Protein AF-A0A059LBG5-F1 (afdb_monomer_lite)

Sequence (120 aa):
SDSEGGEPEGQTVDLAFRAPLKPGRYTLALHCIPDCWVGCDRSVALRLRVVEPSQALLAGRAERAAKLAAERMAEAQRERLAMAGEGSEGEEEGEEERDYDSDEVGTEESESEGEKDKDE

pLDDT: mean 76.81, std 19.23, range [37.34, 97.38]

Secondary structure (DSSP, 8-state):
-----PPPPPPP-----PPPSS-EEEEEEEEE--SSSTT--EEEEEEEEEPPPPHHHHHHHHHHHHHHHHHHHHHHHHHHHHHHTT----------------------------------

Foldseek 3Di:
DDPPPDDPDDDDDDDDDDDDPDFDKDKDKDWDDDPPDPPPIDIDIDIDGGDDQDPVRVVVVVVVVVVVVVVVVVVVVVVVVVVVVVDPDDDDDDDDDDDPPPDDDDPPDDPDDDDDDDDD

Structure (mmCIF, N/CA/C/O backbone):
data_AF-A0A059LBG5-F1
#
_entry.id   AF-A0A059LBG5-F1
#
loop_
_atom_site.group_PDB
_atom_site.id
_atom_site.type_symbol
_atom_site.label_atom_id
_atom_site.label_alt_id
_atom_site.label_comp_id
_atom_site.label_asym_id
_atom_site.label_entity_id
_atom_site.label_seq_id
_atom_site.pdbx_PDB_ins_code
_atom_site.Cartn_x
_atom_site.Cartn_y
_atom_site.Cartn_z
_atom_site.occupancy
_atom_site.B_iso_or_equiv
_atom_site.auth_seq_id
_atom_site.auth_comp_id
_atom_site.auth_asym_id
_atom_site.auth_atom_id
_atom_site.pdbx_PDB_model_num
ATOM 1 N N . SER A 1 1 ? 20.910 -38.812 -17.291 1.00 46.19 1 SER A N 1
ATOM 2 C CA . SER A 1 1 ? 19.803 -38.060 -17.903 1.00 46.19 1 SER A CA 1
ATOM 3 C C . SER A 1 1 ? 19.178 -37.234 -16.808 1.00 46.19 1 SER A C 1
ATOM 5 O O . SER A 1 1 ? 18.197 -37.659 -16.216 1.00 46.19 1 SER A O 1
ATOM 7 N N . ASP A 1 2 ? 19.829 -36.126 -16.470 1.00 45.34 2 ASP A N 1
ATOM 8 C CA . ASP A 1 2 ? 19.426 -35.257 -15.368 1.00 45.34 2 ASP A CA 1
ATOM 9 C C . ASP A 1 2 ? 18.340 -34.308 -15.863 1.00 45.34 2 ASP A C 1
ATOM 11 O O . ASP A 1 2 ? 18.604 -33.288 -16.497 1.00 45.34 2 ASP A O 1
ATOM 15 N N . SER A 1 3 ? 17.093 -34.710 -15.647 1.00 60.81 3 SER A N 1
ATOM 16 C CA . SER A 1 3 ? 15.927 -33.854 -15.809 1.00 60.81 3 SER A CA 1
ATOM 17 C C . SER A 1 3 ? 15.540 -33.294 -14.443 1.00 60.81 3 SER A C 1
ATOM 19 O O . SER A 1 3 ? 14.637 -33.817 -13.797 1.00 60.81 3 SER A O 1
ATOM 21 N N . GLU A 1 4 ? 16.211 -32.232 -14.009 1.00 55.16 4 GLU A N 1
ATOM 22 C CA . GLU A 1 4 ? 15.753 -31.404 -12.887 1.00 55.16 4 GLU A CA 1
ATOM 23 C C . GLU A 1 4 ? 15.525 -29.975 -13.386 1.00 55.16 4 GLU A C 1
ATOM 25 O O . GLU A 1 4 ? 16.257 -29.038 -13.089 1.00 55.16 4 GLU A O 1
ATOM 30 N N . GLY A 1 5 ? 14.497 -29.828 -14.225 1.00 52.78 5 GLY A N 1
ATOM 31 C CA . GLY A 1 5 ? 13.930 -28.539 -14.613 1.00 52.78 5 GLY A CA 1
ATOM 32 C C . GLY A 1 5 ? 12.844 -28.121 -13.628 1.00 52.78 5 GLY A C 1
ATOM 33 O O . GLY A 1 5 ? 11.677 -28.063 -14.004 1.00 52.78 5 GLY A O 1
ATOM 34 N N . GLY A 1 6 ? 13.208 -27.900 -12.364 1.00 60.22 6 GLY A N 1
ATOM 35 C CA . GLY A 1 6 ? 12.329 -27.207 -11.424 1.00 60.22 6 GLY A CA 1
ATOM 36 C C . GLY A 1 6 ? 12.345 -25.717 -11.749 1.00 60.22 6 GLY A C 1
ATOM 37 O O . GLY A 1 6 ? 13.419 -25.116 -11.784 1.00 60.22 6 GLY A O 1
ATOM 38 N N . GLU A 1 7 ? 11.187 -25.119 -12.032 1.00 67.44 7 GLU A N 1
ATOM 39 C CA . GLU A 1 7 ? 11.089 -23.661 -12.135 1.00 67.44 7 GLU A CA 1
ATOM 40 C C . GLU A 1 7 ? 11.551 -23.049 -10.803 1.00 67.44 7 GLU A C 1
ATOM 42 O O . GLU A 1 7 ? 11.103 -23.505 -9.748 1.00 67.44 7 GLU A O 1
ATOM 47 N N . PRO A 1 8 ? 12.467 -22.063 -10.810 1.00 65.69 8 PRO A N 1
ATOM 48 C CA . PRO A 1 8 ? 12.912 -21.443 -9.573 1.00 65.69 8 PRO A CA 1
ATOM 49 C C . PRO A 1 8 ? 11.709 -20.806 -8.875 1.00 65.69 8 PRO A C 1
ATOM 51 O O . PRO A 1 8 ? 10.994 -19.996 -9.471 1.00 65.69 8 PRO A O 1
ATOM 54 N N . GLU A 1 9 ? 11.486 -21.177 -7.613 1.00 75.69 9 GLU A N 1
ATOM 55 C CA . GLU A 1 9 ? 10.478 -20.543 -6.768 1.00 75.69 9 GLU A CA 1
ATOM 56 C C . GLU A 1 9 ? 10.755 -19.033 -6.720 1.00 75.69 9 GLU A C 1
ATOM 58 O O . GLU A 1 9 ? 11.865 -18.588 -6.418 1.00 75.69 9 GLU A O 1
ATOM 63 N N . GLY A 1 10 ? 9.761 -18.231 -7.100 1.00 82.44 10 GLY A N 1
ATOM 64 C CA . GLY A 1 10 ? 9.896 -16.778 -7.122 1.00 82.44 10 GLY A CA 1
ATOM 65 C C . GLY A 1 10 ? 10.121 -16.200 -5.722 1.00 82.44 10 GLY A C 1
ATOM 66 O O . GLY A 1 10 ? 9.659 -16.746 -4.722 1.00 82.44 10 GLY A O 1
ATOM 67 N N . GLN A 1 11 ? 10.799 -15.054 -5.650 1.00 89.06 11 GLN A N 1
ATOM 68 C CA . GLN A 1 11 ? 10.944 -14.297 -4.407 1.00 89.06 11 GLN A CA 1
ATOM 69 C C . GLN A 1 11 ? 9.716 -13.405 -4.174 1.00 89.06 11 GLN A C 1
ATOM 71 O O . GLN A 1 11 ? 9.330 -12.630 -5.051 1.00 89.06 11 GLN A O 1
ATOM 76 N N . THR A 1 12 ? 9.138 -13.472 -2.974 1.00 92.06 12 THR A N 1
ATOM 77 C CA . THR A 1 12 ? 8.024 -12.606 -2.555 1.00 92.06 12 THR A CA 1
ATOM 78 C C . THR A 1 12 ? 8.544 -11.373 -1.821 1.00 92.06 12 THR A C 1
ATOM 80 O O . THR A 1 12 ? 9.448 -11.473 -0.991 1.00 92.06 12 THR A O 1
ATOM 83 N N . VAL A 1 13 ? 7.955 -10.209 -2.108 1.00 91.62 13 VAL A N 1
ATOM 84 C CA . VAL A 1 13 ? 8.241 -8.940 -1.425 1.00 91.62 13 VAL A CA 1
ATOM 85 C C . VAL A 1 13 ? 6.929 -8.319 -0.960 1.00 91.62 13 VAL A C 1
ATOM 87 O O . VAL A 1 13 ? 6.062 -8.019 -1.781 1.00 91.62 13 VAL A O 1
ATOM 90 N N . ASP A 1 14 ? 6.805 -8.092 0.346 1.00 94.88 14 ASP A N 1
ATOM 91 C CA . ASP A 1 14 ? 5.624 -7.477 0.952 1.00 94.88 14 ASP A CA 1
ATOM 92 C C . ASP A 1 14 ? 5.825 -5.970 1.151 1.00 94.88 14 ASP A C 1
ATOM 94 O O . ASP A 1 14 ? 6.819 -5.520 1.722 1.00 94.88 14 ASP A O 1
ATOM 98 N N . LEU A 1 15 ? 4.853 -5.176 0.694 1.00 93.69 15 LEU A N 1
ATOM 99 C CA . LEU A 1 15 ? 4.861 -3.716 0.789 1.00 93.69 15 LEU A CA 1
ATOM 100 C C . LEU A 1 15 ? 3.559 -3.230 1.428 1.00 93.69 15 LEU A C 1
ATOM 102 O O . LEU A 1 15 ? 2.465 -3.600 1.002 1.00 93.69 15 LEU A O 1
ATOM 106 N N . ALA A 1 16 ? 3.674 -2.350 2.421 1.00 94.94 16 ALA A N 1
ATOM 107 C CA . ALA A 1 16 ? 2.538 -1.719 3.082 1.00 94.94 16 ALA A CA 1
ATOM 108 C C . ALA A 1 16 ? 2.619 -0.196 2.946 1.00 94.94 16 ALA A C 1
ATOM 110 O O . ALA A 1 16 ? 3.682 0.403 3.088 1.00 94.94 16 ALA A O 1
ATOM 111 N N . PHE A 1 17 ? 1.477 0.442 2.696 1.00 94.56 17 PHE A N 1
ATOM 112 C CA . PHE A 1 17 ? 1.356 1.896 2.633 1.00 94.56 17 PHE A CA 1
ATOM 113 C C . PHE A 1 17 ? 0.007 2.342 3.196 1.00 94.56 17 PHE A C 1
ATOM 115 O O . PHE A 1 17 ? -0.952 1.568 3.275 1.00 94.56 17 PHE A O 1
ATOM 122 N N . ARG A 1 18 ? -0.084 3.613 3.591 1.00 93.25 18 ARG A N 1
ATOM 123 C CA . ARG A 1 18 ? -1.338 4.198 4.066 1.00 93.25 18 ARG A CA 1
ATOM 124 C C . ARG A 1 18 ? -2.219 4.572 2.876 1.00 93.25 18 ARG A C 1
ATOM 126 O O . ARG A 1 18 ? -1.813 5.356 2.024 1.00 93.25 18 ARG A O 1
ATOM 133 N N . ALA A 1 19 ? -3.437 4.042 2.844 1.00 92.50 19 ALA A N 1
ATOM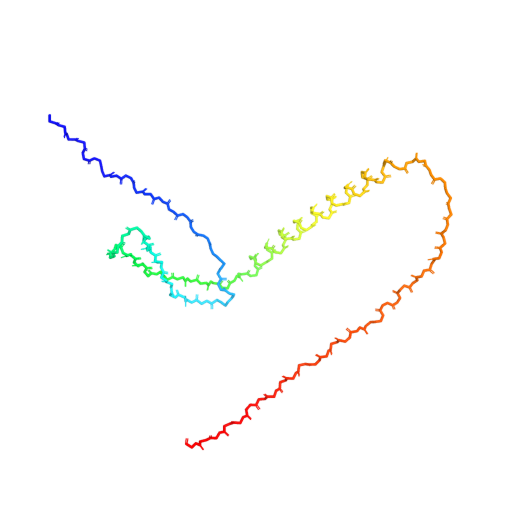 134 C CA . ALA A 1 19 ? -4.414 4.409 1.825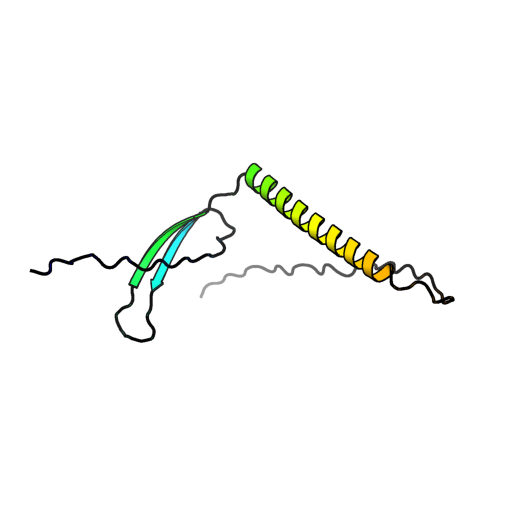 1.00 92.50 19 ALA A CA 1
ATOM 135 C C . ALA A 1 19 ? -4.821 5.899 1.931 1.00 92.50 19 ALA A C 1
ATOM 137 O O . ALA A 1 19 ? -4.850 6.443 3.042 1.00 92.50 19 ALA A O 1
ATOM 138 N N . PRO A 1 20 ? -5.181 6.551 0.807 1.00 93.19 20 PRO A N 1
ATOM 139 C CA . PRO A 1 20 ? -5.769 7.889 0.813 1.00 93.19 20 PRO A CA 1
ATOM 140 C C . PRO A 1 20 ? -7.010 7.984 1.712 1.00 93.19 20 PRO A C 1
ATOM 142 O O . PRO A 1 20 ? -7.769 7.024 1.834 1.00 93.19 20 PRO A O 1
ATOM 145 N N . LEU A 1 21 ? -7.238 9.159 2.309 1.00 88.88 21 LEU A N 1
ATOM 146 C CA . LEU A 1 21 ? -8.393 9.391 3.191 1.00 88.88 21 LEU A CA 1
ATOM 147 C C . LEU A 1 21 ? -9.723 9.404 2.431 1.00 88.88 21 LEU A C 1
ATOM 149 O O . LEU A 1 21 ? -10.751 8.997 2.967 1.00 88.88 21 LEU A O 1
ATOM 153 N N . LYS A 1 22 ? -9.705 9.881 1.184 1.00 94.06 22 LYS A N 1
ATOM 154 C CA . LYS A 1 22 ? -10.903 9.968 0.355 1.00 94.06 22 LYS A CA 1
ATOM 155 C C . LYS A 1 22 ? -11.251 8.575 -0.199 1.00 94.06 22 LYS A C 1
ATOM 157 O O . LYS A 1 22 ? -10.379 7.917 -0.766 1.00 94.06 22 LYS A O 1
ATOM 162 N N . PRO A 1 23 ? -12.503 8.106 -0.071 1.00 95.44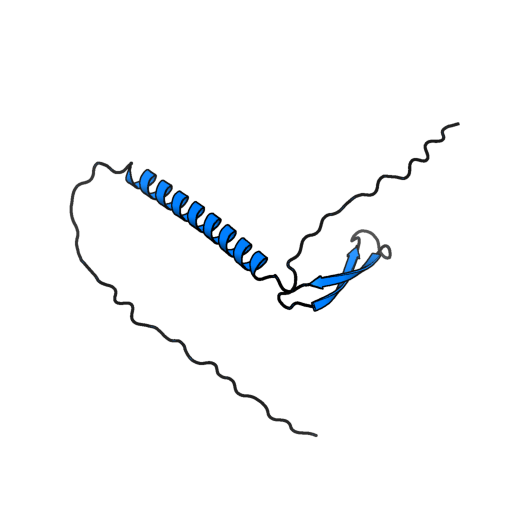 23 PRO A N 1
ATOM 163 C CA . PRO A 1 23 ? -12.932 6.882 -0.732 1.00 95.44 23 PRO A CA 1
ATOM 164 C C . PRO A 1 23 ? -12.966 7.087 -2.252 1.00 95.44 23 PRO A C 1
ATOM 166 O O . PRO A 1 23 ? -13.314 8.159 -2.749 1.00 95.44 23 PRO A O 1
ATOM 169 N N . GLY A 1 24 ? -12.600 6.054 -3.010 1.00 96.62 24 GLY A N 1
ATOM 170 C CA . GLY A 1 24 ? -12.492 6.166 -4.460 1.00 96.62 24 GLY A CA 1
ATOM 171 C C . GLY A 1 24 ? -11.747 5.020 -5.132 1.00 96.62 24 GLY A C 1
ATOM 172 O O . GLY A 1 24 ? -11.277 4.076 -4.495 1.00 96.62 24 GLY A O 1
ATOM 173 N N . ARG A 1 25 ? -11.655 5.100 -6.462 1.00 97.38 25 ARG A N 1
ATOM 174 C CA . ARG A 1 25 ? -10.817 4.217 -7.280 1.00 97.38 25 ARG A CA 1
ATOM 175 C C . ARG A 1 25 ? -9.557 4.975 -7.671 1.00 97.38 25 ARG A C 1
ATOM 177 O O . ARG A 1 25 ? -9.651 6.067 -8.220 1.00 97.38 25 ARG A O 1
ATOM 184 N N . TYR A 1 26 ? -8.411 4.369 -7.413 1.00 97.25 26 TYR A N 1
ATOM 185 C CA . TYR A 1 26 ? -7.095 4.929 -7.670 1.00 97.25 26 TYR A CA 1
ATOM 186 C C . TYR A 1 26 ? -6.329 4.001 -8.605 1.00 97.25 26 TYR A C 1
ATOM 188 O O . TYR A 1 26 ? -6.367 2.778 -8.451 1.00 97.25 26 TYR A O 1
ATOM 196 N N . THR A 1 27 ? -5.629 4.588 -9.568 1.00 96.69 27 THR A N 1
ATOM 197 C CA . THR A 1 27 ? -4.683 3.868 -10.419 1.00 96.69 27 THR A CA 1
ATOM 198 C C . THR A 1 27 ? -3.291 4.116 -9.864 1.00 96.69 27 THR A C 1
ATOM 200 O O . THR A 1 27 ? -2.861 5.262 -9.775 1.00 96.69 27 THR A O 1
ATOM 203 N N . LEU A 1 28 ? -2.618 3.046 -9.459 1.00 96.81 28 LEU A N 1
ATOM 204 C CA . LEU A 1 28 ? -1.247 3.059 -8.963 1.00 96.81 28 LEU A CA 1
ATOM 205 C C . LEU A 1 28 ? -0.348 2.321 -9.958 1.00 96.81 28 LEU A C 1
ATOM 207 O O . LEU A 1 28 ? -0.828 1.522 -10.763 1.00 96.81 28 LEU A O 1
ATOM 211 N N . ALA A 1 29 ? 0.955 2.559 -9.879 1.00 96.94 29 ALA A N 1
ATOM 212 C CA . ALA A 1 29 ? 1.956 1.790 -10.602 1.00 96.94 29 ALA A CA 1
ATOM 213 C C . ALA A 1 29 ? 3.055 1.357 -9.628 1.00 96.94 29 ALA A C 1
ATOM 215 O O . ALA A 1 29 ? 3.574 2.177 -8.871 1.00 96.94 29 ALA A O 1
ATOM 216 N N . LEU A 1 30 ? 3.387 0.067 -9.633 1.00 96.00 30 LEU A N 1
ATOM 217 C CA . LEU A 1 30 ? 4.566 -0.464 -8.959 1.00 96.00 30 LEU A CA 1
ATOM 218 C C . LEU A 1 30 ? 5.725 -0.442 -9.953 1.00 96.00 30 LEU A C 1
ATOM 220 O O . LEU A 1 30 ? 5.608 -1.019 -11.033 1.00 96.00 30 LEU A O 1
ATOM 224 N N . HIS A 1 31 ? 6.826 0.208 -9.585 1.00 96.56 31 HIS A N 1
ATOM 225 C CA . HIS A 1 31 ? 8.048 0.250 -10.382 1.00 96.56 31 HIS A CA 1
ATOM 226 C C . HIS A 1 31 ? 9.146 -0.550 -9.681 1.00 96.56 31 HIS A C 1
ATOM 228 O O . HIS A 1 31 ? 9.485 -0.266 -8.534 1.00 96.56 31 HIS A O 1
ATOM 234 N N . CYS A 1 32 ? 9.703 -1.536 -10.376 1.00 95.06 32 CYS A N 1
ATOM 235 C CA . CYS A 1 32 ? 10.890 -2.269 -9.956 1.00 95.06 32 CYS A CA 1
ATOM 236 C C . CYS A 1 32 ? 12.052 -1.787 -10.824 1.00 95.06 32 CYS A C 1
ATOM 238 O O . CYS A 1 32 ? 12.105 -2.114 -12.010 1.00 95.06 32 CYS A O 1
ATOM 240 N N . ILE A 1 33 ? 12.929 -0.974 -10.237 1.00 96.25 33 ILE A N 1
ATOM 241 C CA . ILE A 1 33 ? 14.036 -0.304 -10.926 1.00 96.25 33 ILE A CA 1
ATOM 242 C C . ILE A 1 33 ? 15.336 -0.767 -10.256 1.00 96.25 33 ILE A C 1
ATOM 244 O O . ILE A 1 33 ? 15.598 -0.348 -9.126 1.00 96.25 33 ILE A O 1
ATOM 248 N N . PRO A 1 34 ? 16.112 -1.671 -10.878 1.00 95.12 34 PRO A N 1
ATOM 249 C CA . PRO A 1 34 ? 17.416 -2.059 -10.357 1.00 95.12 34 PRO A CA 1
ATOM 250 C C . PRO A 1 34 ? 18.421 -0.912 -10.517 1.00 95.12 34 PRO A C 1
ATOM 252 O O . PRO A 1 34 ? 18.454 -0.229 -11.537 1.00 95.12 34 PRO A O 1
ATOM 255 N N . ASP A 1 35 ? 19.281 -0.723 -9.523 1.00 96.81 35 ASP A N 1
ATOM 256 C CA . ASP A 1 35 ? 20.353 0.280 -9.531 1.00 96.81 35 ASP A CA 1
ATOM 257 C C . ASP A 1 35 ? 21.624 -0.202 -10.257 1.00 96.81 35 ASP A C 1
ATOM 259 O O . ASP A 1 35 ? 22.467 0.601 -10.656 1.00 96.81 35 ASP A O 1
ATOM 263 N N . CYS A 1 36 ? 21.757 -1.514 -10.459 1.00 95.31 36 CYS A N 1
ATOM 264 C CA . CYS A 1 36 ? 22.960 -2.154 -10.986 1.00 95.31 36 CYS A CA 1
ATOM 265 C C . CYS A 1 36 ? 22.952 -2.408 -12.503 1.00 95.31 36 CYS A C 1
ATOM 267 O O . CYS A 1 36 ? 23.991 -2.772 -13.058 1.00 95.31 36 CYS A O 1
ATOM 269 N N . TRP A 1 37 ? 21.812 -2.243 -13.188 1.00 95.00 37 TRP A N 1
ATOM 270 C CA . TRP A 1 37 ? 21.697 -2.532 -14.620 1.00 95.00 37 TRP A CA 1
ATOM 271 C C . TRP A 1 37 ? 20.641 -1.678 -15.321 1.00 95.00 37 TRP A C 1
ATOM 273 O O . TRP A 1 37 ? 19.483 -1.634 -14.917 1.00 95.00 37 TRP A O 1
ATOM 283 N N . VAL A 1 38 ? 21.021 -1.058 -16.438 1.00 94.75 38 VAL A N 1
ATOM 284 C CA . VAL A 1 38 ? 20.125 -0.205 -17.230 1.00 94.75 38 VAL A CA 1
ATOM 285 C C . VAL A 1 38 ? 19.226 -1.049 -18.139 1.00 94.75 38 VAL A C 1
ATOM 287 O O . VA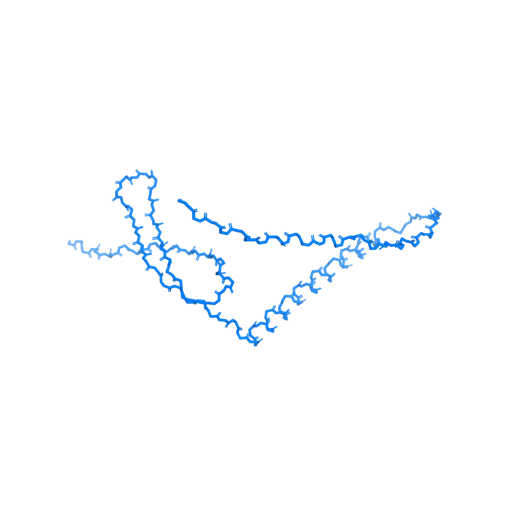L A 1 38 ? 19.704 -1.931 -18.851 1.00 94.75 38 VAL A O 1
ATOM 290 N N . GLY A 1 39 ? 17.926 -0.741 -18.169 1.00 94.50 39 GLY A N 1
ATOM 291 C CA . GLY A 1 39 ? 16.966 -1.327 -19.118 1.00 94.50 39 GLY A CA 1
ATOM 292 C C . GLY A 1 39 ? 16.249 -2.592 -18.634 1.00 94.50 39 GLY A C 1
ATOM 293 O O . GLY A 1 39 ? 15.498 -3.194 -19.399 1.00 94.50 39 GLY A O 1
ATOM 294 N N . CYS A 1 40 ? 16.443 -2.980 -17.373 1.00 94.50 40 CYS A N 1
ATOM 295 C CA . CYS A 1 40 ? 15.727 -4.092 -16.738 1.00 94.50 40 CYS A CA 1
ATOM 296 C C . CYS A 1 40 ? 14.485 -3.643 -15.946 1.00 94.50 40 CYS A C 1
ATOM 298 O O . CYS A 1 40 ? 13.905 -4.446 -15.211 1.00 94.50 40 CYS A O 1
ATOM 300 N N . ASP A 1 41 ? 14.067 -2.385 -16.096 1.00 96.06 41 ASP A N 1
ATOM 301 C CA . ASP A 1 41 ? 12.949 -1.802 -15.358 1.00 96.06 41 ASP A CA 1
ATOM 302 C C . ASP A 1 41 ? 11.634 -2.524 -15.661 1.00 96.06 41 ASP A C 1
ATOM 304 O O . ASP A 1 41 ? 11.295 -2.832 -16.811 1.00 96.06 41 ASP A O 1
ATOM 308 N N . ARG A 1 42 ? 10.842 -2.756 -14.615 1.00 94.88 42 ARG A N 1
ATOM 309 C CA . ARG A 1 42 ? 9.486 -3.296 -14.733 1.00 94.88 42 ARG A CA 1
ATOM 310 C C . ARG A 1 42 ? 8.490 -2.339 -14.107 1.00 94.88 42 ARG A C 1
ATOM 312 O O . ARG A 1 42 ? 8.733 -1.781 -13.041 1.00 94.88 42 ARG A O 1
ATOM 319 N N . SER A 1 43 ? 7.346 -2.178 -14.765 1.00 96.56 43 SER A N 1
ATOM 320 C CA . SER A 1 43 ? 6.217 -1.420 -14.236 1.00 96.56 43 SER A CA 1
ATOM 321 C C . SER A 1 43 ? 4.948 -2.257 -14.305 1.00 96.56 43 SER A C 1
ATOM 323 O O . SER A 1 43 ? 4.656 -2.870 -15.333 1.00 96.56 43 SER A O 1
ATOM 325 N N . VAL A 1 44 ? 4.202 -2.288 -13.203 1.00 95.44 44 VAL A N 1
ATOM 326 C CA . VAL A 1 44 ? 2.938 -3.014 -13.081 1.00 95.44 44 VAL A CA 1
ATOM 327 C C . VAL A 1 44 ? 1.854 -2.040 -12.643 1.00 95.44 44 VAL A C 1
ATOM 329 O O . VAL A 1 44 ? 1.929 -1.457 -11.563 1.00 95.44 44 VAL A O 1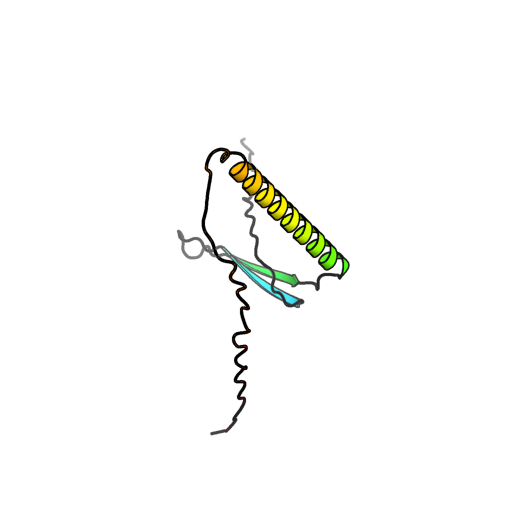
ATOM 332 N N . ALA A 1 45 ? 0.829 -1.870 -13.478 1.00 96.38 45 ALA A N 1
ATOM 333 C CA . ALA A 1 45 ? -0.328 -1.049 -13.145 1.00 96.38 45 ALA A CA 1
ATOM 334 C C . ALA A 1 45 ? -1.266 -1.792 -12.181 1.00 96.38 45 ALA A C 1
ATOM 336 O O . ALA A 1 45 ? -1.648 -2.938 -12.417 1.00 96.38 45 ALA A O 1
ATOM 337 N N . LEU A 1 46 ? -1.684 -1.112 -11.116 1.00 95.44 46 LEU A N 1
ATOM 338 C CA . LEU A 1 46 ? -2.537 -1.635 -10.054 1.00 95.44 46 LEU A CA 1
ATOM 339 C C . LEU A 1 46 ? -3.781 -0.752 -9.910 1.00 95.44 46 LEU A C 1
ATOM 341 O O . LEU A 1 46 ? -3.706 0.475 -9.958 1.00 95.44 46 LEU A O 1
ATOM 345 N N . ARG A 1 47 ? -4.949 -1.367 -9.705 1.00 96.56 47 ARG A N 1
ATOM 346 C CA . ARG A 1 47 ? -6.197 -0.645 -9.410 1.00 96.56 47 ARG A CA 1
ATOM 347 C C . ARG A 1 47 ? -6.548 -0.819 -7.940 1.00 96.56 47 ARG A C 1
ATOM 349 O O . ARG A 1 47 ? -6.926 -1.907 -7.519 1.00 96.56 47 ARG A O 1
ATOM 356 N N . LEU A 1 48 ? -6.463 0.264 -7.177 1.00 95.94 48 LEU A N 1
ATOM 357 C CA . LEU A 1 48 ? -6.827 0.303 -5.767 1.00 95.94 48 LEU A CA 1
ATOM 358 C C . LEU A 1 48 ? -8.256 0.831 -5.609 1.00 95.94 48 LEU A C 1
ATOM 360 O O . LEU A 1 48 ? -8.602 1.889 -6.131 1.00 95.94 48 LEU A O 1
ATOM 364 N N . ARG A 1 49 ? -9.089 0.121 -4.848 1.00 96.50 49 ARG A N 1
ATOM 365 C CA . ARG A 1 49 ? -10.412 0.600 -4.435 1.00 96.50 49 ARG A CA 1
ATOM 366 C C . ARG A 1 49 ? -10.392 0.899 -2.941 1.00 96.50 49 ARG A C 1
ATOM 368 O O . ARG A 1 49 ? -10.359 -0.022 -2.133 1.00 96.50 49 ARG A O 1
ATOM 375 N N . VAL A 1 50 ? -10.464 2.178 -2.593 1.00 95.75 50 VAL A N 1
ATOM 376 C CA . VAL A 1 50 ? -10.660 2.640 -1.217 1.00 95.75 50 VAL A CA 1
ATOM 377 C C . VAL A 1 50 ? -12.158 2.753 -0.975 1.00 95.75 50 VAL A C 1
ATOM 379 O O . VAL A 1 50 ? -12.858 3.486 -1.676 1.00 95.75 50 VAL A O 1
ATOM 382 N N . VAL A 1 51 ? -12.657 1.986 -0.014 1.00 92.88 51 VAL A N 1
ATOM 383 C CA . VAL A 1 51 ? -14.061 2.015 0.400 1.00 92.88 51 VAL A CA 1
ATOM 384 C C . VAL A 1 51 ? -14.213 2.851 1.657 1.00 92.88 51 VAL A C 1
ATOM 386 O O . VAL A 1 51 ? -13.316 2.879 2.501 1.00 92.88 51 VAL A O 1
ATOM 389 N N . GLU A 1 52 ? -15.352 3.525 1.775 1.00 90.44 52 GLU A N 1
ATOM 390 C CA . GLU A 1 52 ? -15.693 4.226 3.002 1.00 90.44 52 GLU A CA 1
ATOM 391 C C . GLU A 1 52 ? -15.816 3.205 4.143 1.00 90.44 52 GLU A C 1
ATOM 393 O O . GLU A 1 52 ? -16.455 2.158 3.968 1.00 90.44 52 GLU A O 1
ATOM 398 N N . PRO A 1 53 ? -15.157 3.445 5.286 1.00 83.06 53 PRO A N 1
ATOM 399 C CA . PRO A 1 53 ? -15.259 2.537 6.410 1.00 83.06 53 PRO A CA 1
ATOM 400 C C . PRO A 1 53 ? -16.697 2.551 6.933 1.00 83.06 53 PRO A C 1
ATOM 402 O O . PRO A 1 53 ? -17.277 3.608 7.167 1.00 83.06 53 PRO A O 1
ATOM 405 N N . SER A 1 54 ? -17.279 1.369 7.137 1.00 84.75 54 SER A N 1
ATOM 406 C CA . SER A 1 54 ? -18.604 1.280 7.750 1.00 84.75 54 SER A CA 1
ATOM 407 C C . SER A 1 54 ? -18.570 1.816 9.184 1.00 84.75 54 SER A C 1
ATOM 409 O O . SER A 1 54 ? -17.538 1.746 9.857 1.00 84.75 54 SER A O 1
ATOM 411 N N . GLN A 1 55 ? -19.714 2.289 9.689 1.00 80.88 55 GLN A N 1
ATOM 412 C CA . GLN A 1 55 ? -19.815 2.752 11.079 1.00 80.88 55 GLN A CA 1
ATOM 413 C C . GLN A 1 55 ? -19.384 1.678 12.087 1.00 80.88 55 GLN A C 1
ATOM 415 O O . GLN A 1 55 ? -18.706 1.991 13.058 1.00 80.88 55 GLN A O 1
ATOM 420 N N . ALA A 1 56 ? -19.682 0.403 11.820 1.00 76.69 56 ALA A N 1
ATOM 421 C CA . ALA A 1 56 ? -19.223 -0.710 12.651 1.00 76.69 56 ALA A CA 1
ATOM 422 C C . ALA A 1 56 ? -17.687 -0.845 12.668 1.00 76.69 56 ALA A C 1
ATOM 424 O O . ALA A 1 56 ? -17.090 -1.117 13.708 1.00 76.69 56 ALA A O 1
ATOM 425 N N . LEU A 1 57 ? -17.030 -0.624 11.525 1.00 81.06 57 LEU A N 1
ATOM 426 C CA . LEU A 1 57 ? -15.572 -0.687 11.412 1.00 81.06 57 LEU A CA 1
ATOM 427 C C . LEU A 1 57 ? -14.914 0.515 12.104 1.00 81.06 57 LEU A C 1
ATOM 429 O O . LEU A 1 57 ? -13.889 0.358 12.767 1.00 81.06 57 LEU A O 1
ATOM 433 N N . LEU A 1 58 ? -15.524 1.699 11.996 1.00 79.06 58 LEU A N 1
ATOM 434 C CA . LEU A 1 58 ? -15.107 2.896 12.727 1.00 79.06 58 LEU A CA 1
ATOM 435 C C . LEU A 1 58 ? -15.244 2.708 14.242 1.00 79.06 58 LEU A C 1
ATOM 437 O O . LEU A 1 58 ? -14.273 2.940 14.959 1.00 79.06 58 LEU A O 1
ATOM 441 N N . ALA A 1 59 ? -16.392 2.214 14.712 1.00 80.50 59 ALA A N 1
ATOM 442 C CA . ALA A 1 59 ? -16.631 1.928 16.124 1.00 80.50 59 ALA A CA 1
ATOM 443 C C . ALA A 1 59 ? -15.620 0.908 16.672 1.00 80.50 59 ALA A C 1
ATOM 445 O O . ALA A 1 59 ? -14.986 1.157 17.693 1.00 80.50 59 ALA A O 1
ATOM 446 N N . GLY A 1 60 ? -15.369 -0.185 15.942 1.00 83.50 60 GLY A N 1
ATOM 447 C CA . GLY A 1 60 ? -14.381 -1.188 16.348 1.00 83.50 60 GLY A CA 1
ATOM 448 C C . GLY A 1 60 ? -12.936 -0.668 16.358 1.00 83.50 60 GLY A C 1
ATOM 449 O O . GLY A 1 60 ? -12.126 -1.104 17.176 1.00 83.50 60 GLY A O 1
ATOM 450 N N . ARG A 1 61 ? -12.581 0.281 15.479 1.00 82.94 61 ARG A N 1
ATOM 451 C CA . ARG A 1 61 ? -11.271 0.956 15.535 1.00 82.94 61 ARG A CA 1
ATOM 452 C C . ARG A 1 61 ? -11.168 1.893 16.734 1.00 82.94 61 ARG A C 1
ATOM 454 O O . ARG A 1 61 ? -10.125 1.896 17.381 1.00 82.94 61 ARG A O 1
ATOM 461 N N . ALA A 1 62 ? -12.225 2.646 17.030 1.00 82.44 62 ALA A N 1
ATOM 462 C CA . ALA A 1 62 ? -12.276 3.532 18.187 1.00 82.44 62 ALA A CA 1
ATOM 463 C C . ALA A 1 62 ? -12.163 2.746 19.501 1.00 82.44 62 ALA A C 1
ATOM 465 O O . ALA A 1 62 ? -11.371 3.116 20.359 1.00 82.44 62 ALA A O 1
ATOM 466 N N . GLU A 1 63 ? -12.860 1.614 19.621 1.00 86.56 63 GLU A N 1
ATOM 467 C CA . GLU A 1 63 ? -12.784 0.734 20.792 1.00 86.56 63 GLU A CA 1
ATOM 468 C C . GLU A 1 63 ? -11.367 0.179 21.002 1.00 86.56 63 GLU A C 1
ATOM 470 O O . GLU A 1 63 ? -10.816 0.258 22.099 1.00 86.56 63 GLU A O 1
ATOM 475 N N . ARG A 1 64 ? -10.724 -0.325 19.938 1.00 87.44 64 ARG A N 1
ATOM 476 C CA . ARG A 1 64 ? -9.337 -0.815 20.020 1.00 87.44 64 ARG A CA 1
ATOM 477 C C . ARG A 1 64 ? -8.352 0.294 20.376 1.00 87.44 64 ARG A C 1
ATOM 479 O O . ARG A 1 64 ? -7.443 0.057 21.165 1.00 87.44 64 ARG A O 1
ATOM 486 N N . ALA A 1 65 ? -8.525 1.483 19.802 1.00 87.88 65 ALA A N 1
ATOM 487 C CA . ALA A 1 65 ? -7.690 2.638 20.112 1.00 87.88 65 ALA A CA 1
ATOM 488 C C . ALA A 1 65 ? -7.866 3.082 21.572 1.00 87.88 65 ALA A C 1
ATOM 490 O O . ALA A 1 65 ? -6.872 3.312 22.257 1.00 87.88 65 ALA A O 1
ATOM 491 N N . ALA A 1 66 ? -9.106 3.129 22.065 1.00 89.50 66 ALA A N 1
ATOM 492 C CA . ALA A 1 66 ? -9.414 3.445 23.456 1.00 89.50 66 ALA A CA 1
ATOM 493 C C . ALA A 1 66 ? -8.814 2.411 24.418 1.00 89.50 66 ALA A C 1
ATOM 495 O O . ALA A 1 66 ? -8.222 2.789 25.424 1.00 89.50 66 ALA A O 1
ATOM 496 N N . LYS A 1 67 ? -8.887 1.117 24.080 1.00 92.62 67 LYS A N 1
ATOM 497 C CA . LYS A 1 67 ? -8.263 0.050 24.871 1.00 92.62 67 LYS A CA 1
ATOM 498 C C . LYS A 1 67 ? -6.744 0.218 24.962 1.00 92.62 67 LYS A C 1
ATOM 500 O O . LYS A 1 67 ? -6.200 0.190 26.058 1.00 92.62 67 LYS A O 1
ATOM 505 N N . LEU A 1 68 ? -6.078 0.454 23.832 1.00 92.06 68 LEU A N 1
ATOM 506 C CA . LEU A 1 68 ? -4.633 0.716 23.788 1.00 92.06 68 LEU A CA 1
ATOM 507 C C . LEU A 1 68 ? -4.243 1.966 24.589 1.00 92.06 68 LEU A C 1
ATOM 509 O O . LEU A 1 68 ? -3.219 1.971 25.268 1.00 92.06 68 LEU A O 1
ATOM 513 N N . ALA A 1 69 ? -5.051 3.025 24.524 1.00 90.38 69 ALA A N 1
ATOM 514 C CA . ALA A 1 69 ? -4.828 4.230 25.315 1.00 90.38 69 ALA A CA 1
ATOM 515 C C . ALA A 1 69 ? -4.985 3.959 26.821 1.00 90.38 69 ALA A C 1
ATOM 517 O O . ALA A 1 69 ? -4.145 4.391 27.608 1.00 90.38 69 ALA A O 1
ATOM 518 N N . ALA A 1 70 ? -6.013 3.202 27.215 1.00 92.19 70 ALA A N 1
ATOM 519 C CA . ALA A 1 70 ? -6.246 2.822 28.604 1.00 92.19 70 ALA A CA 1
ATOM 520 C C . ALA A 1 70 ? -5.120 1.933 29.159 1.00 92.19 70 ALA A C 1
ATOM 522 O O . ALA A 1 70 ? -4.669 2.155 30.280 1.00 92.19 70 ALA A O 1
ATOM 523 N N . GLU A 1 71 ? -4.622 0.973 28.372 1.00 93.12 71 GLU A N 1
ATOM 524 C CA . GLU A 1 71 ? -3.476 0.131 28.745 1.00 93.12 71 GLU A CA 1
ATOM 525 C C . GLU A 1 71 ? -2.219 0.976 28.996 1.00 93.12 71 GLU A C 1
ATOM 527 O O . GLU A 1 71 ? -1.578 0.817 30.033 1.00 93.12 71 GLU A O 1
ATOM 532 N N . ARG A 1 72 ? -1.925 1.946 28.118 1.00 92.94 72 ARG A N 1
ATOM 533 C CA . ARG A 1 72 ? -0.794 2.874 28.297 1.00 92.94 72 ARG A CA 1
ATOM 534 C C . ARG A 1 72 ? -0.934 3.759 29.533 1.00 92.94 72 ARG A C 1
ATOM 536 O O . ARG A 1 72 ? 0.044 3.978 30.238 1.00 92.94 72 ARG A O 1
ATOM 543 N N . MET A 1 73 ? -2.135 4.268 29.810 1.00 91.94 73 MET A N 1
ATOM 544 C CA . MET A 1 73 ? -2.376 5.063 31.021 1.00 91.94 73 MET A CA 1
ATOM 545 C C . MET A 1 73 ? -2.214 4.222 32.290 1.00 91.94 73 MET A C 1
ATOM 547 O O . MET A 1 73 ? -1.613 4.684 33.258 1.00 91.94 73 MET A O 1
ATOM 551 N N . ALA A 1 74 ? -2.708 2.982 32.286 1.00 91.94 74 ALA A N 1
ATOM 552 C CA . ALA A 1 74 ? -2.555 2.068 33.412 1.00 91.94 74 ALA A CA 1
ATOM 553 C C . ALA A 1 74 ? -1.083 1.691 33.651 1.00 91.94 74 ALA A C 1
ATOM 555 O O . ALA A 1 74 ? -0.657 1.592 34.801 1.00 91.94 74 ALA A O 1
ATOM 556 N N . GLU A 1 75 ? -0.304 1.503 32.585 1.00 91.31 75 GLU A N 1
ATOM 557 C CA . GLU A 1 75 ? 1.141 1.272 32.662 1.00 91.31 75 GLU A CA 1
ATOM 558 C C . GLU A 1 75 ? 1.873 2.485 33.254 1.00 91.31 75 GLU A C 1
ATOM 560 O O . GLU A 1 75 ? 2.582 2.337 34.249 1.00 91.31 75 GLU A O 1
ATOM 565 N N . ALA A 1 76 ? 1.598 3.693 32.754 1.00 90.06 76 ALA A N 1
ATOM 566 C CA . ALA A 1 76 ? 2.172 4.930 33.287 1.00 90.06 76 ALA A CA 1
ATOM 567 C C . ALA A 1 76 ? 1.811 5.164 34.768 1.00 90.06 76 ALA A C 1
ATOM 569 O O . ALA A 1 76 ? 2.633 5.628 35.559 1.00 90.06 76 ALA A O 1
ATOM 570 N N . GLN A 1 77 ? 0.588 4.812 35.183 1.00 89.88 77 GLN A N 1
ATOM 571 C CA . GLN A 1 77 ? 0.175 4.910 36.583 1.00 89.88 77 GLN A CA 1
ATOM 572 C C . GLN A 1 77 ? 0.919 3.907 37.477 1.00 89.88 77 GLN A C 1
ATOM 574 O O . GLN A 1 77 ? 1.283 4.247 38.604 1.00 89.88 77 GLN A O 1
ATOM 579 N N . ARG A 1 78 ? 1.167 2.685 36.990 1.00 88.19 78 ARG A N 1
ATOM 580 C CA . ARG A 1 78 ? 1.963 1.680 37.713 1.00 88.19 78 ARG A CA 1
ATOM 581 C C . ARG A 1 78 ? 3.412 2.118 37.870 1.00 88.19 78 ARG A C 1
ATOM 583 O O . ARG A 1 78 ? 3.953 1.980 38.961 1.00 88.19 78 ARG A O 1
ATOM 590 N N . GLU A 1 79 ? 4.008 2.676 36.822 1.00 86.88 79 GLU A N 1
ATOM 591 C CA . GLU A 1 79 ? 5.365 3.224 36.871 1.00 86.88 79 GLU A CA 1
ATOM 592 C C . GLU A 1 79 ? 5.465 4.370 37.889 1.00 86.88 79 GLU A C 1
ATOM 594 O O . GLU A 1 79 ? 6.352 4.370 38.741 1.00 86.88 79 GLU A O 1
ATOM 599 N N . ARG A 1 80 ? 4.488 5.288 37.899 1.00 84.69 80 ARG A N 1
ATOM 600 C CA . ARG A 1 80 ? 4.435 6.385 38.878 1.00 84.69 80 ARG A CA 1
ATOM 601 C C . ARG A 1 80 ? 4.318 5.889 40.322 1.00 84.69 80 ARG A C 1
ATOM 603 O O . ARG A 1 80 ? 4.939 6.462 41.211 1.00 84.69 80 ARG A O 1
ATOM 610 N N . LEU A 1 81 ? 3.534 4.839 40.565 1.00 84.31 81 LEU A N 1
ATOM 611 C CA . LEU A 1 81 ? 3.396 4.231 41.894 1.00 84.31 81 LEU A CA 1
ATOM 612 C C . LEU A 1 81 ? 4.654 3.467 42.325 1.00 84.31 81 LEU A C 1
ATOM 614 O O . LEU A 1 81 ? 4.997 3.502 43.502 1.00 84.31 81 LEU A O 1
ATOM 618 N N . ALA A 1 82 ? 5.353 2.813 41.394 1.00 81.50 82 ALA A N 1
ATOM 619 C CA . ALA A 1 82 ? 6.628 2.156 41.673 1.00 81.50 82 ALA A CA 1
ATOM 620 C C . ALA A 1 82 ? 7.712 3.177 42.058 1.00 81.50 82 ALA A C 1
ATOM 622 O O . ALA A 1 82 ? 8.406 2.980 43.049 1.00 81.50 82 ALA A O 1
ATOM 623 N N . MET A 1 83 ? 7.776 4.310 41.349 1.00 73.00 83 MET A N 1
ATOM 624 C CA . MET A 1 83 ? 8.693 5.415 41.663 1.00 73.00 83 MET A CA 1
ATOM 625 C C . MET A 1 83 ? 8.344 6.134 42.975 1.00 73.00 83 MET A C 1
ATOM 627 O O . MET A 1 83 ? 9.231 6.598 43.682 1.00 73.00 83 MET A O 1
ATOM 631 N N . ALA A 1 84 ? 7.058 6.219 43.331 1.00 68.50 84 ALA A N 1
ATOM 632 C CA . ALA A 1 84 ? 6.621 6.793 44.606 1.00 68.50 84 ALA A CA 1
ATOM 633 C C . ALA A 1 84 ? 6.869 5.861 45.813 1.00 68.50 84 ALA A C 1
ATOM 635 O O . ALA A 1 84 ? 6.836 6.316 46.953 1.00 68.50 84 ALA A O 1
ATOM 636 N N . GLY A 1 85 ? 7.108 4.565 45.577 1.00 55.94 85 GLY A N 1
ATOM 637 C CA . GLY A 1 85 ? 7.359 3.562 46.617 1.00 55.94 85 GLY A CA 1
ATOM 638 C C . GLY A 1 85 ? 8.810 3.481 47.108 1.00 55.94 85 GLY A C 1
ATOM 639 O O . GLY A 1 85 ? 9.053 2.835 48.124 1.00 55.94 85 GLY A O 1
ATOM 640 N N . GLU A 1 86 ? 9.761 4.135 46.434 1.00 53.25 86 GLU A N 1
ATOM 641 C CA . GLU A 1 86 ? 11.191 4.148 46.806 1.00 53.25 86 GLU A CA 1
ATOM 642 C C . GLU A 1 86 ? 11.635 5.448 47.509 1.00 53.25 86 GLU A C 1
ATOM 644 O O . GLU A 1 86 ? 12.826 5.704 47.661 1.00 53.25 86 GLU A O 1
ATOM 649 N N . GLY A 1 87 ? 10.687 6.266 47.978 1.00 50.44 87 GLY A N 1
ATOM 650 C CA . GLY A 1 87 ? 10.951 7.540 48.655 1.00 50.44 87 GLY A CA 1
ATOM 651 C C . GLY A 1 87 ? 10.217 7.677 49.986 1.00 50.44 87 GLY A C 1
ATOM 652 O O . GLY A 1 87 ? 9.451 8.617 50.163 1.00 50.44 87 GLY A O 1
ATOM 653 N N . SER A 1 88 ? 10.420 6.742 50.918 1.00 53.22 88 SER A N 1
ATOM 654 C CA . SER A 1 88 ? 10.014 6.912 52.321 1.00 53.22 88 SER A CA 1
ATOM 655 C C . SER A 1 88 ? 11.248 7.137 53.188 1.00 53.22 88 SER A C 1
ATOM 657 O O . SER A 1 88 ? 11.726 6.194 53.806 1.00 53.22 88 SER A O 1
ATOM 659 N N . GLU A 1 89 ? 11.754 8.371 53.190 1.00 49.00 89 GLU A N 1
ATOM 660 C CA . GLU A 1 89 ? 12.341 9.082 54.342 1.00 49.00 89 GLU A CA 1
ATOM 661 C C . GLU A 1 89 ? 12.845 10.453 53.857 1.00 49.00 89 GLU A C 1
ATOM 663 O O . GLU A 1 89 ? 13.833 10.550 53.132 1.00 49.00 89 GLU A O 1
ATOM 668 N N . GLY A 1 90 ? 12.131 11.519 54.220 1.00 41.06 90 GLY A N 1
ATOM 669 C CA . GLY A 1 90 ? 12.485 12.894 53.869 1.00 41.06 90 GLY A CA 1
ATOM 670 C C . GLY A 1 90 ? 11.386 13.868 54.271 1.00 41.06 90 GLY A C 1
ATOM 671 O O . GLY A 1 90 ? 10.513 14.180 53.468 1.00 41.06 90 GLY A O 1
ATOM 672 N N . GLU A 1 91 ? 11.404 14.271 55.540 1.00 44.72 91 GLU A N 1
ATOM 673 C CA . GLU A 1 91 ? 10.567 15.324 56.114 1.00 44.72 91 GLU A CA 1
ATOM 674 C C . GLU A 1 91 ? 10.789 16.702 55.456 1.00 44.72 91 GLU A C 1
ATOM 676 O O . GLU A 1 91 ? 11.902 17.052 55.071 1.00 44.72 91 GLU A O 1
ATOM 681 N N . GLU A 1 92 ? 9.690 17.463 55.469 1.00 40.00 92 GLU A N 1
ATOM 682 C CA . GLU A 1 92 ? 9.564 18.921 55.629 1.00 40.00 92 GLU A CA 1
ATOM 683 C C . GLU A 1 92 ? 9.739 19.923 54.459 1.00 40.00 92 GLU A C 1
ATOM 685 O O . GLU A 1 92 ? 10.801 20.112 53.877 1.00 40.00 92 GLU A O 1
ATOM 690 N N . GLU A 1 93 ? 8.626 20.662 54.293 1.00 40.47 93 GLU A N 1
ATOM 691 C CA . GLU A 1 93 ? 8.471 22.107 54.041 1.00 40.47 93 GLU A CA 1
ATOM 692 C C . GLU A 1 93 ? 8.602 22.714 52.626 1.00 40.47 93 GLU A C 1
ATOM 694 O O . GLU A 1 93 ? 9.517 22.439 51.857 1.00 40.47 93 GLU A O 1
ATOM 699 N N . GLY A 1 94 ? 7.671 23.642 52.339 1.00 37.34 94 GLY A N 1
ATOM 700 C CA . GLY A 1 94 ? 7.726 24.624 51.244 1.00 37.34 94 GLY A CA 1
ATOM 701 C C . GLY A 1 94 ? 6.575 24.490 50.237 1.00 37.34 94 GLY A C 1
ATOM 702 O O . GLY A 1 94 ? 6.678 23.730 49.285 1.00 37.34 94 GLY A O 1
ATOM 703 N N . GLU A 1 95 ? 5.390 25.041 50.500 1.00 42.09 95 GLU A N 1
ATOM 704 C CA . GLU A 1 95 ? 4.976 26.421 50.170 1.00 42.09 95 GLU A CA 1
ATOM 705 C C . GLU A 1 95 ? 4.299 26.585 48.789 1.00 42.09 95 GLU A C 1
ATOM 707 O O . GLU A 1 95 ? 4.806 26.180 47.750 1.00 42.09 95 GLU A O 1
ATOM 712 N N . GLU A 1 96 ? 3.153 27.273 48.850 1.00 45.88 96 GLU A N 1
ATOM 713 C CA . GLU A 1 96 ? 2.471 28.045 47.801 1.00 45.88 96 GLU A CA 1
ATOM 714 C C . GLU A 1 96 ? 1.640 27.322 46.724 1.00 45.88 96 GLU A C 1
ATOM 716 O O . GLU A 1 96 ? 2.043 27.065 45.590 1.00 45.88 96 GLU A O 1
ATOM 721 N N . GLU A 1 97 ? 0.371 27.155 47.101 1.00 53.44 97 GLU A N 1
ATOM 722 C CA . GLU A 1 97 ? -0.829 27.311 46.278 1.00 53.44 97 GLU A CA 1
ATOM 723 C C . GLU A 1 97 ? -0.660 28.420 45.214 1.00 53.44 97 GLU A C 1
ATOM 725 O O . GLU A 1 97 ? -0.603 29.611 45.527 1.00 53.44 97 GLU A O 1
ATOM 730 N N . ARG A 1 98 ? -0.578 28.035 43.937 1.00 47.59 98 ARG A N 1
ATOM 731 C CA . ARG A 1 98 ? -0.823 28.939 42.806 1.00 47.59 98 ARG A CA 1
ATOM 732 C C . ARG A 1 98 ? -1.717 28.237 41.802 1.00 47.59 98 ARG A C 1
ATOM 734 O O . ARG A 1 98 ? -1.247 27.462 40.969 1.00 47.59 98 ARG A O 1
ATOM 741 N N . ASP A 1 99 ? -3.008 28.533 41.910 1.00 55.47 99 ASP A N 1
ATOM 742 C CA . ASP A 1 99 ? -3.977 28.346 40.839 1.00 55.47 99 ASP A CA 1
ATOM 743 C C . ASP A 1 99 ? -3.474 29.099 39.602 1.00 55.47 99 ASP A C 1
ATOM 745 O O . ASP A 1 99 ? -3.539 30.326 39.519 1.00 55.47 99 ASP A O 1
ATOM 749 N N . TYR A 1 100 ? -2.915 28.361 38.645 1.00 56.31 100 TYR A N 1
ATOM 750 C CA . TYR A 1 100 ? -2.727 28.879 37.298 1.00 56.31 100 TYR A CA 1
ATOM 751 C C . TYR A 1 100 ? -4.074 28.799 36.582 1.00 56.31 100 TYR A C 1
ATOM 753 O O . TYR A 1 100 ? -4.401 27.790 35.955 1.00 56.31 100 TYR A O 1
ATOM 761 N N . ASP A 1 101 ? -4.845 29.880 36.691 1.00 61.62 101 ASP A N 1
ATOM 762 C CA . ASP A 1 101 ? -5.922 30.197 35.759 1.00 61.62 101 ASP A CA 1
ATOM 763 C C . ASP A 1 101 ? -5.263 30.552 34.418 1.00 61.62 101 ASP A C 1
ATOM 765 O O . ASP A 1 101 ? -4.793 31.668 34.189 1.00 61.62 101 ASP A O 1
ATOM 769 N N . SER A 1 102 ? -5.054 29.537 33.579 1.00 59.88 102 SER A N 1
ATOM 770 C CA . SER A 1 102 ? -4.503 29.730 32.241 1.00 59.88 102 SER A CA 1
ATOM 771 C C . SER A 1 102 ? -5.631 30.175 31.323 1.00 59.88 102 SER A C 1
ATOM 773 O O . SER A 1 102 ? -6.167 29.372 30.557 1.00 59.88 102 SER A O 1
ATOM 775 N N . ASP A 1 103 ? -5.950 31.464 31.407 1.00 57.03 103 ASP A N 1
ATOM 776 C CA . ASP A 1 103 ? -6.736 32.182 30.415 1.00 57.03 103 ASP A CA 1
ATOM 777 C C . ASP A 1 103 ? -6.183 31.909 29.005 1.00 57.03 103 ASP A C 1
ATOM 779 O O . ASP A 1 103 ? -5.043 32.226 28.660 1.00 57.03 103 ASP A O 1
ATOM 783 N N . GLU A 1 104 ? -7.013 31.218 28.227 1.00 56.69 104 GLU A N 1
ATOM 784 C CA . GLU A 1 104 ? -7.313 31.461 26.819 1.00 56.69 104 GLU A CA 1
ATOM 785 C C . GLU A 1 104 ? -6.320 32.363 26.057 1.00 56.69 104 GLU A C 1
ATOM 787 O O . GLU A 1 104 ? -6.365 33.589 26.138 1.00 56.69 104 GLU A O 1
ATOM 792 N N . VAL A 1 105 ? -5.472 31.755 25.218 1.00 59.62 105 VAL A N 1
ATOM 793 C CA . VAL A 1 105 ? -4.734 32.484 24.175 1.00 59.62 105 VAL A CA 1
ATOM 794 C C . VAL A 1 105 ? -5.068 31.946 22.784 1.00 59.62 105 VAL A C 1
ATOM 796 O O . VAL A 1 105 ? -4.537 30.937 22.328 1.00 59.62 105 VAL A O 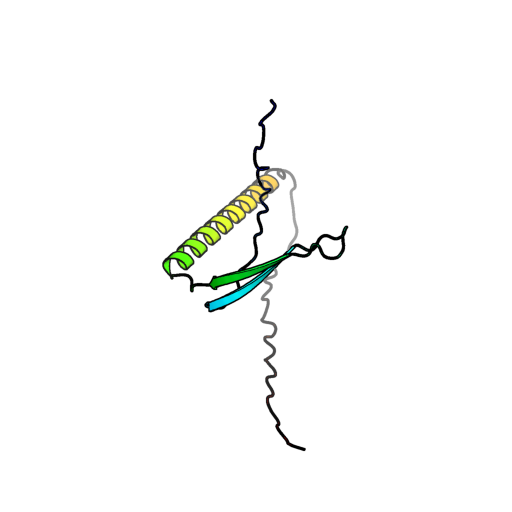1
ATOM 799 N N . GLY A 1 106 ? -5.970 32.675 22.121 1.00 54.66 106 GLY A N 1
ATOM 800 C CA . GLY A 1 106 ? -5.830 33.096 20.726 1.00 54.66 106 GLY A CA 1
ATOM 801 C C . GLY A 1 106 ? -6.061 32.053 19.635 1.00 54.66 106 GLY A C 1
ATOM 802 O O . GLY A 1 106 ? -5.112 31.529 19.057 1.00 54.66 106 GLY A O 1
ATOM 803 N N . THR A 1 107 ? -7.319 31.854 19.233 1.00 57.19 107 THR A N 1
ATOM 804 C CA . THR A 1 107 ? -7.625 31.485 17.843 1.00 57.19 107 THR A CA 1
ATOM 805 C C . THR A 1 107 ? -7.610 32.749 16.991 1.00 57.19 107 THR A C 1
ATOM 807 O O . THR A 1 107 ? -8.623 33.435 16.874 1.00 57.19 107 THR A O 1
ATOM 810 N N . GLU A 1 108 ? -6.462 33.071 16.405 1.00 56.03 108 GLU A N 1
ATOM 811 C CA . GLU A 1 108 ? -6.385 34.106 15.373 1.00 56.03 108 GLU A CA 1
ATOM 812 C C . GLU A 1 108 ? -6.748 33.475 14.025 1.00 56.03 108 GLU A C 1
ATOM 814 O O . GLU A 1 108 ? -5.957 32.794 13.377 1.00 56.03 108 GLU A O 1
ATOM 819 N N . GLU A 1 109 ? -8.044 33.585 13.742 1.00 53.88 109 GLU A N 1
ATOM 820 C CA . GLU A 1 109 ? -8.705 33.858 12.466 1.00 53.88 109 GLU A CA 1
ATOM 821 C C . GLU A 1 109 ? -7.953 33.518 11.165 1.00 53.88 109 GLU A C 1
ATOM 823 O O . GLU A 1 109 ? -6.883 34.018 10.828 1.00 53.88 109 GLU A O 1
ATOM 828 N N . SER A 1 110 ? -8.638 32.701 10.367 1.00 56.16 110 SER A N 1
ATOM 829 C CA . SER A 1 110 ? -8.343 32.429 8.966 1.00 56.16 110 SER A CA 1
ATOM 830 C C . SER A 1 110 ? -8.412 33.700 8.113 1.00 56.16 110 SER A C 1
ATOM 832 O O . SER A 1 110 ? -9.487 34.276 7.970 1.00 56.16 110 SER A O 1
ATOM 834 N N . GLU A 1 111 ? -7.329 34.059 7.425 1.00 50.81 111 GLU A N 1
ATOM 835 C CA . GLU A 1 111 ? -7.410 34.957 6.267 1.00 50.81 111 GLU A CA 1
ATOM 836 C C . GLU A 1 111 ? -7.660 34.136 4.996 1.00 50.81 111 GLU A C 1
ATOM 838 O O . GLU A 1 111 ? -6.765 33.583 4.356 1.00 50.81 111 GLU A O 1
ATOM 843 N N . SER A 1 112 ? -8.948 34.033 4.676 1.00 52.44 112 SER A N 1
ATOM 844 C CA . SER A 1 112 ? -9.488 33.662 3.374 1.00 52.44 112 SER A CA 1
ATOM 845 C C . SER A 1 112 ? -9.733 34.944 2.577 1.00 52.44 112 SER A C 1
ATOM 847 O O . SER A 1 112 ? -10.731 35.614 2.817 1.00 52.44 112 SER A O 1
ATOM 849 N N . GLU A 1 113 ? -8.900 35.244 1.584 1.00 58.53 113 GLU A N 1
ATOM 850 C CA . GLU A 1 113 ? -9.217 36.229 0.541 1.00 58.53 113 GLU A CA 1
ATOM 851 C C . GLU A 1 113 ? -9.073 35.551 -0.827 1.00 58.53 113 GLU A C 1
ATOM 853 O O . GLU A 1 113 ? -7.996 35.111 -1.235 1.00 58.53 113 GLU A O 1
ATOM 858 N N . GLY A 1 114 ? -10.219 35.387 -1.486 1.00 47.16 114 GLY A N 1
ATOM 859 C CA . GLY A 1 114 ? -10.354 34.790 -2.804 1.00 47.16 114 GLY A CA 1
ATOM 860 C C . GLY A 1 114 ? -10.145 35.773 -3.958 1.00 47.16 114 GLY A C 1
ATOM 861 O O . GLY A 1 114 ? -10.120 36.986 -3.787 1.00 47.16 114 GLY A O 1
ATOM 862 N N . GLU A 1 115 ? -10.026 35.163 -5.140 1.00 53.00 115 GLU A N 1
ATOM 863 C CA . GLU A 1 115 ? -10.400 35.635 -6.483 1.00 53.00 115 GLU A CA 1
ATOM 864 C C . GLU A 1 115 ? -10.154 37.096 -6.885 1.00 53.00 115 GLU A C 1
ATOM 866 O O . GLU A 1 115 ? -10.889 37.992 -6.477 1.00 53.00 115 GLU A O 1
ATOM 871 N N . LYS A 1 116 ? -9.305 37.281 -7.913 1.00 58.97 116 LYS A N 1
ATOM 872 C CA . LYS A 1 116 ? -9.665 38.091 -9.095 1.00 58.97 116 LYS A CA 1
ATOM 873 C C . LYS A 1 116 ? -9.109 37.491 -10.388 1.00 58.97 116 LYS A C 1
ATOM 875 O O . LYS A 1 116 ? -7.902 37.504 -10.617 1.00 58.97 116 LYS A O 1
ATOM 880 N N . ASP A 1 117 ? -10.028 37.038 -11.237 1.00 57.66 117 ASP A N 1
ATOM 881 C CA . ASP A 1 117 ? -9.888 36.996 -12.692 1.00 57.66 117 ASP A CA 1
ATOM 882 C C . ASP A 1 117 ? -9.397 38.340 -13.253 1.00 57.66 117 ASP A C 1
ATOM 884 O O . ASP A 1 117 ? -9.848 39.400 -12.800 1.00 57.66 117 ASP A O 1
ATOM 888 N N . LYS A 1 118 ? -8.574 38.295 -14.310 1.00 55.19 118 LYS A N 1
ATOM 889 C CA . LYS A 1 118 ? -8.837 39.054 -15.544 1.00 55.19 118 LYS A CA 1
ATOM 890 C C . LYS A 1 118 ? -7.897 38.672 -16.685 1.00 55.19 118 LYS A C 1
ATOM 892 O O . LYS A 1 118 ? -6.684 38.616 -16.515 1.00 55.19 118 LYS A O 1
ATOM 897 N N . ASP A 1 119 ? -8.536 38.458 -17.826 1.00 59.91 119 ASP A N 1
ATOM 898 C CA . ASP A 1 119 ? -7.999 38.304 -19.170 1.00 59.91 119 ASP A CA 1
ATOM 899 C C . ASP A 1 119 ? -6.953 39.362 -19.557 1.00 59.91 119 ASP A C 1
ATOM 901 O O . ASP A 1 119 ? -7.184 40.556 -19.351 1.00 59.91 119 ASP A O 1
ATOM 905 N N . GLU A 1 120 ? -5.877 38.909 -20.208 1.00 48.34 120 GLU A N 1
ATOM 906 C CA . GLU A 1 120 ? -5.280 39.509 -21.416 1.00 48.34 120 GLU A CA 1
ATOM 907 C C . GLU A 1 120 ? -4.445 38.467 -22.181 1.00 48.34 120 GLU A C 1
ATOM 909 O O . GLU A 1 120 ? -3.680 37.714 -21.532 1.00 48.34 120 GLU A O 1
#

Radius of gyration: 30.16 Å; chains: 1; bounding box: 43×78×78 Å